Protein AF-A0A8C6WAW7-F1 (afdb_monomer_lite)

Secondary structure (DSSP, 8-state):
----------SSS--------TTTSSSGGGG-HHHHHHHHHHHHHHHHHHHHTT-SHHHHSPP--

Sequence (65 aa):
MGKKKITKRSKIKYSVDIPLDKTMVNKDVFRDPALKCKARHEAKVKFEERYKMGKNKWFFQKLRF

pLDDT: mean 86.23, std 12.57, range [45.0, 95.5]

InterPro domains:
  IPR001141 Large ribosomal subunit protein eL27 [PF01777] (13-65)
  IPR001141 Large ribosomal subunit protein eL27 [PTHR10497] (13-65)
  IPR018262 Large ribosomal subunit protein eL27, conserved site [PS01107] (54-65)
  IPR038655 Large ribosomal subunit protein eL27 superfamily [G3DSA:2.30.30.770] (12-65)

Radius of gyration: 16.99 Å; chains: 1; bounding box: 50×32×32 Å

Structure (mmCIF, N/CA/C/O backbone):
data_AF-A0A8C6WAW7-F1
#
_entry.id   AF-A0A8C6WAW7-F1
#
loop_
_atom_site.group_PDB
_atom_site.id
_atom_site.type_symbol
_atom_site.label_atom_id
_atom_site.label_alt_id
_atom_site.label_comp_id
_atom_site.label_asym_id
_atom_site.label_entity_id
_atom_site.label_seq_id
_atom_site.pdbx_PDB_ins_code
_atom_site.Cartn_x
_atom_site.Cartn_y
_atom_site.Cartn_z
_atom_site.occupancy
_atom_site.B_iso_or_equiv
_atom_site.auth_seq_id
_atom_site.auth_comp_id
_atom_site.auth_asym_id
_atom_site.auth_atom_id
_atom_site.pdbx_PDB_model_num
ATOM 1 N N . MET A 1 1 ? -42.282 19.263 -12.379 1.00 45.00 1 MET A N 1
ATOM 2 C CA . MET A 1 1 ? -41.746 17.881 -12.421 1.00 45.00 1 MET A CA 1
ATOM 3 C C . MET A 1 1 ? -40.223 17.925 -12.299 1.00 45.00 1 MET A C 1
ATOM 5 O O . MET A 1 1 ? -39.540 18.198 -13.276 1.00 45.00 1 MET A O 1
ATOM 9 N N . GLY A 1 2 ? -39.688 17.792 -11.081 1.00 51.50 2 GLY A N 1
ATOM 10 C CA . GLY A 1 2 ? -38.260 17.999 -10.802 1.00 51.50 2 GLY A CA 1
ATOM 11 C C . GLY A 1 2 ? -37.408 16.767 -11.117 1.00 51.50 2 GLY A C 1
ATOM 12 O O . GLY A 1 2 ? -37.735 15.659 -10.695 1.00 51.50 2 GLY A O 1
ATOM 13 N N . LYS A 1 3 ? -36.298 16.957 -11.840 1.00 53.38 3 LYS A N 1
ATOM 14 C CA . LYS A 1 3 ? -35.310 15.903 -12.116 1.00 53.38 3 LYS A CA 1
ATOM 15 C C . LYS A 1 3 ? -34.707 15.409 -10.792 1.00 53.38 3 LYS A C 1
ATOM 17 O O . LYS A 1 3 ? -33.984 16.150 -10.127 1.00 53.38 3 LYS A O 1
ATOM 22 N N . LYS A 1 4 ? -34.980 14.156 -10.408 1.00 60.25 4 LYS A N 1
ATOM 23 C CA . LYS A 1 4 ? -34.301 13.491 -9.283 1.00 60.25 4 LYS A CA 1
ATOM 24 C C . LYS A 1 4 ? -32.805 13.393 -9.606 1.00 60.25 4 LYS A C 1
ATOM 26 O O . LYS A 1 4 ? -32.416 12.658 -10.510 1.00 60.25 4 LYS A O 1
ATOM 31 N N . LYS A 1 5 ? -31.963 14.126 -8.866 1.00 56.81 5 LYS A N 1
ATOM 32 C CA . LYS A 1 5 ? -30.507 13.917 -8.859 1.00 56.81 5 LYS A CA 1
ATOM 33 C C . LYS A 1 5 ? -30.245 12.504 -8.341 1.00 56.81 5 LYS A C 1
ATOM 35 O O . LYS A 1 5 ? -30.401 12.238 -7.153 1.00 56.81 5 LYS A O 1
ATOM 40 N N . ILE A 1 6 ? -29.863 11.598 -9.235 1.00 60.41 6 ILE A N 1
ATOM 41 C CA . ILE A 1 6 ? -29.361 10.275 -8.870 1.00 60.41 6 ILE A CA 1
ATOM 42 C C . ILE A 1 6 ? -27.996 10.505 -8.217 1.00 60.41 6 ILE A C 1
ATOM 44 O O . ILE A 1 6 ? -26.987 10.693 -8.896 1.00 60.41 6 ILE A O 1
ATOM 48 N N . THR A 1 7 ? -27.959 10.568 -6.889 1.00 63.84 7 THR A N 1
ATOM 49 C CA . THR A 1 7 ? -26.700 10.557 -6.149 1.00 63.84 7 THR A CA 1
ATOM 50 C C . THR A 1 7 ? -26.080 9.173 -6.333 1.00 63.84 7 THR A C 1
ATOM 52 O O . THR A 1 7 ? -26.681 8.158 -5.975 1.00 63.84 7 THR A O 1
ATOM 55 N N . LYS A 1 8 ? -24.897 9.103 -6.960 1.00 64.69 8 LYS A N 1
ATOM 56 C CA . LYS A 1 8 ? -24.136 7.851 -7.090 1.00 64.69 8 LYS A CA 1
ATOM 57 C C . LYS A 1 8 ? -23.887 7.303 -5.682 1.00 64.69 8 LYS A C 1
ATOM 59 O O . LYS A 1 8 ? -23.063 7.841 -4.950 1.00 64.69 8 LYS A O 1
ATOM 64 N N . ARG A 1 9 ? -24.620 6.258 -5.287 1.00 60.94 9 ARG A N 1
ATOM 65 C CA . ARG A 1 9 ? -24.399 5.557 -4.018 1.00 60.94 9 ARG A CA 1
ATOM 66 C C . ARG A 1 9 ? -23.058 4.827 -4.109 1.00 60.94 9 ARG A C 1
ATOM 68 O O . ARG A 1 9 ? -22.903 3.920 -4.923 1.00 60.94 9 ARG A O 1
ATOM 75 N N . SER A 1 10 ? -22.083 5.234 -3.305 1.00 64.62 10 SER A N 1
ATOM 76 C CA . SER A 1 10 ? -20.820 4.514 -3.135 1.00 64.62 10 SER A CA 1
ATOM 77 C C . SER A 1 10 ? -21.074 3.190 -2.408 1.00 64.62 10 SER A C 1
ATOM 79 O O . SER A 1 10 ? -21.818 3.136 -1.431 1.00 64.62 10 SER A O 1
ATOM 81 N N . LYS A 1 11 ? -20.469 2.101 -2.902 1.00 83.06 11 LYS A N 1
ATOM 82 C CA . LYS A 1 11 ? -20.698 0.738 -2.383 1.00 83.06 11 LYS A CA 1
ATOM 83 C C . LYS A 1 11 ? -20.225 0.566 -0.930 1.00 83.06 11 LYS A C 1
ATOM 85 O O . LYS A 1 11 ? -20.774 -0.254 -0.207 1.00 83.06 11 LYS A O 1
ATOM 90 N N . ILE A 1 12 ? -19.230 1.349 -0.503 1.00 84.62 12 ILE A N 1
ATOM 91 C CA . ILE A 1 12 ? -18.655 1.366 0.851 1.00 84.62 12 ILE A CA 1
ATOM 92 C C . ILE A 1 12 ? -18.587 2.829 1.317 1.00 84.62 12 ILE A C 1
ATOM 94 O O . ILE A 1 12 ? -18.266 3.710 0.520 1.00 84.62 12 ILE A O 1
ATOM 98 N N . LYS A 1 13 ? -18.896 3.094 2.597 1.00 84.81 13 LYS A N 1
ATOM 99 C CA . LYS A 1 13 ? -18.909 4.459 3.167 1.00 84.81 13 LYS A CA 1
ATOM 100 C C . LYS A 1 13 ? -17.510 5.059 3.373 1.00 84.81 13 LYS A C 1
ATOM 102 O O . LYS A 1 13 ? -17.385 6.274 3.444 1.00 84.81 13 LYS A O 1
ATOM 107 N N . TYR A 1 14 ? -16.478 4.225 3.491 1.00 87.38 14 TYR A N 1
ATOM 108 C CA . TYR A 1 14 ? -15.101 4.649 3.749 1.00 87.38 14 TYR A CA 1
ATOM 109 C C . TYR A 1 14 ? -14.314 4.832 2.449 1.00 87.38 14 TYR A C 1
ATOM 111 O O . TYR A 1 14 ? -14.379 3.986 1.557 1.00 87.38 14 TYR A O 1
ATOM 119 N N . SER A 1 15 ? -13.529 5.906 2.375 1.00 85.75 15 SER A N 1
ATOM 120 C CA . SER A 1 15 ? -12.521 6.134 1.340 1.00 85.75 15 SER A CA 1
ATOM 121 C C . SER A 1 15 ? -11.113 6.034 1.933 1.00 85.75 15 SER A C 1
ATOM 123 O O . SER A 1 15 ? -10.887 6.283 3.121 1.00 85.75 15 SER A O 1
ATOM 125 N N . VAL A 1 16 ? -10.155 5.636 1.100 1.00 88.12 16 VAL A N 1
ATOM 126 C CA . VAL A 1 16 ? -8.742 5.531 1.466 1.00 88.12 16 VAL A CA 1
ATOM 127 C C . VAL A 1 16 ? -7.952 6.387 0.487 1.00 88.12 16 VAL A C 1
ATOM 129 O O . VAL A 1 16 ? -7.865 6.062 -0.692 1.00 88.12 16 VAL A O 1
ATOM 132 N N . ASP A 1 17 ? -7.421 7.504 0.980 1.00 85.75 17 ASP A N 1
ATOM 133 C CA . ASP A 1 17 ? -6.654 8.451 0.174 1.00 85.75 17 ASP A CA 1
ATOM 134 C C . ASP A 1 17 ? -5.169 8.065 0.213 1.00 85.75 17 ASP A C 1
ATOM 136 O O . ASP A 1 17 ? -4.454 8.352 1.177 1.00 85.75 17 ASP A O 1
ATOM 140 N N . ILE A 1 18 ? -4.724 7.296 -0.779 1.00 89.00 18 ILE A N 1
ATOM 141 C CA . ILE A 1 18 ? -3.327 6.876 -0.910 1.00 89.00 18 ILE A CA 1
ATOM 142 C C . ILE A 1 18 ? -2.816 7.389 -2.249 1.00 89.00 18 ILE A C 1
ATOM 144 O O . ILE A 1 18 ? -3.370 7.007 -3.283 1.00 89.00 18 ILE A O 1
ATOM 148 N N . PRO A 1 19 ? -1.767 8.228 -2.251 1.00 87.81 19 PRO A N 1
ATOM 149 C CA . PRO A 1 19 ? -1.125 8.634 -3.485 1.00 87.81 19 PRO A CA 1
ATOM 150 C C . PRO A 1 19 ? -0.369 7.428 -4.046 1.00 87.81 19 PRO A C 1
ATOM 152 O O . PRO A 1 19 ? 0.679 7.040 -3.532 1.00 87.81 19 PRO A O 1
ATOM 155 N N . LEU A 1 20 ? -0.946 6.810 -5.072 1.00 89.12 20 LEU A N 1
ATOM 156 C CA . LEU A 1 20 ? -0.289 5.797 -5.891 1.00 89.12 20 LEU A CA 1
ATOM 157 C C . LEU A 1 20 ? 0.203 6.465 -7.171 1.00 89.12 20 LEU A C 1
ATOM 159 O O . LEU A 1 20 ? -0.554 7.226 -7.788 1.00 89.12 20 LEU A O 1
ATOM 163 N N . ASP A 1 21 ? 1.438 6.174 -7.577 1.00 89.38 21 ASP A N 1
ATOM 164 C CA . ASP A 1 21 ? 1.928 6.636 -8.865 1.00 89.38 21 ASP A CA 1
ATOM 165 C C . ASP A 1 21 ? 1.175 5.905 -9.981 1.00 89.38 21 ASP A C 1
ATOM 167 O O . ASP A 1 21 ? 1.236 4.684 -10.139 1.00 89.38 21 ASP A O 1
ATOM 171 N N . LYS A 1 22 ? 0.420 6.675 -10.765 1.00 87.56 22 LYS A N 1
ATOM 172 C CA . LYS A 1 22 ? -0.390 6.157 -11.872 1.00 87.56 22 LYS A CA 1
ATOM 173 C C . LYS A 1 22 ? 0.468 5.682 -13.037 1.00 87.56 22 LYS A C 1
ATOM 175 O O . LYS A 1 22 ? -0.037 4.947 -13.879 1.00 87.56 22 LYS A O 1
ATOM 180 N N . THR A 1 23 ? 1.723 6.117 -13.116 1.00 87.19 23 THR A N 1
ATOM 181 C CA . THR A 1 23 ? 2.650 5.665 -14.157 1.00 87.19 23 THR A CA 1
ATOM 182 C C . THR A 1 23 ? 3.106 4.236 -13.888 1.00 87.19 23 THR A C 1
ATOM 184 O O . THR A 1 23 ? 3.191 3.435 -14.817 1.00 87.19 23 THR A O 1
ATOM 187 N N . MET A 1 24 ? 3.305 3.895 -12.615 1.00 84.19 24 MET A N 1
ATOM 188 C CA . MET A 1 24 ? 3.776 2.586 -12.181 1.00 84.19 24 MET A CA 1
ATOM 189 C C . MET A 1 24 ? 2.635 1.610 -11.871 1.00 84.19 24 MET A C 1
ATOM 191 O O . MET A 1 24 ? 2.738 0.425 -12.183 1.00 84.19 24 MET A O 1
ATOM 195 N N . VAL A 1 25 ? 1.518 2.090 -11.316 1.00 89.06 25 VAL A N 1
ATOM 196 C CA . VAL A 1 25 ? 0.303 1.300 -11.060 1.00 89.06 25 VAL A CA 1
ATOM 197 C C . VAL A 1 25 ? -0.728 1.590 -12.156 1.00 89.06 25 VAL A C 1
ATOM 199 O O . VAL A 1 25 ? -1.710 2.307 -11.959 1.00 89.06 25 VAL A O 1
ATOM 202 N N . ASN A 1 26 ? -0.487 1.026 -13.339 1.00 91.75 26 ASN A N 1
ATOM 203 C CA . ASN A 1 26 ? -1.341 1.172 -14.520 1.00 91.75 26 ASN A CA 1
ATOM 204 C C . ASN A 1 26 ? -1.903 -0.181 -15.014 1.00 91.75 26 ASN A C 1
ATOM 206 O O . ASN A 1 26 ? -1.646 -1.237 -14.433 1.00 91.75 26 ASN A O 1
ATOM 210 N N . LYS A 1 27 ? -2.707 -0.152 -16.087 1.00 91.25 27 LYS A N 1
ATOM 211 C CA . LYS A 1 27 ? -3.294 -1.361 -16.701 1.00 91.25 27 LYS A CA 1
ATOM 212 C C . LYS A 1 27 ? -2.311 -2.122 -17.600 1.00 91.25 27 LYS A C 1
ATOM 214 O O . LYS A 1 27 ? -2.467 -3.322 -17.796 1.00 91.25 27 LYS A O 1
ATOM 219 N N . ASP A 1 28 ? -1.304 -1.455 -18.137 1.00 89.19 28 ASP A N 1
ATOM 220 C CA . ASP A 1 28 ? -0.321 -2.042 -19.052 1.00 89.19 28 ASP A CA 1
ATOM 221 C C . ASP A 1 28 ? 0.701 -2.922 -18.317 1.00 89.19 28 ASP A C 1
ATOM 223 O O . ASP A 1 28 ? 1.265 -3.853 -18.887 1.00 89.19 28 ASP A O 1
ATOM 227 N N . VAL A 1 29 ? 0.841 -2.724 -17.006 1.00 91.44 29 VAL A N 1
ATOM 228 C CA . VAL A 1 29 ? 1.645 -3.533 -16.082 1.00 91.44 29 VAL A CA 1
ATOM 229 C C . VAL A 1 29 ? 1.271 -5.021 -16.105 1.00 91.44 29 VAL A C 1
ATOM 231 O O . VAL A 1 29 ? 2.097 -5.868 -15.775 1.00 91.44 29 VAL A O 1
ATOM 234 N N . PHE A 1 30 ? 0.049 -5.382 -16.512 1.00 89.12 30 PHE A N 1
ATOM 235 C CA . PHE A 1 30 ? -0.359 -6.788 -16.619 1.00 89.12 30 PHE A CA 1
ATOM 236 C C . PHE A 1 30 ? 0.277 -7.530 -17.803 1.00 89.12 30 PHE A C 1
ATOM 238 O O . PHE A 1 30 ? 0.173 -8.755 -17.854 1.00 89.12 30 PHE A O 1
ATOM 245 N N . ARG A 1 31 ? 0.921 -6.819 -18.738 1.00 91.69 31 ARG A N 1
ATOM 246 C CA . ARG A 1 31 ? 1.589 -7.418 -19.903 1.00 91.69 31 ARG A CA 1
ATOM 247 C C . ARG A 1 31 ? 2.907 -8.097 -19.545 1.00 91.69 31 ARG A C 1
ATOM 249 O O . ARG A 1 31 ? 3.245 -9.092 -20.173 1.00 91.69 31 ARG A O 1
ATOM 256 N N . ASP A 1 32 ? 3.612 -7.589 -18.535 1.00 92.75 32 ASP A N 1
ATOM 257 C CA . ASP A 1 32 ? 4.932 -8.078 -18.138 1.00 92.75 32 ASP A CA 1
ATOM 258 C C . ASP A 1 32 ? 4.963 -8.415 -16.630 1.00 92.75 32 ASP A C 1
ATOM 260 O O . ASP A 1 32 ? 4.662 -7.559 -15.785 1.00 92.75 32 ASP A O 1
ATOM 264 N N . PRO A 1 33 ? 5.342 -9.649 -16.245 1.00 93.31 33 PRO A N 1
ATOM 265 C CA . PRO A 1 33 ? 5.433 -10.041 -14.841 1.00 93.31 33 PRO A CA 1
ATOM 266 C C . PRO A 1 33 ? 6.435 -9.205 -14.023 1.00 93.31 33 PRO A C 1
ATOM 268 O O . PRO A 1 33 ? 6.200 -8.984 -12.829 1.00 93.31 33 PRO A O 1
ATOM 271 N N . ALA A 1 34 ? 7.516 -8.707 -14.626 1.00 93.38 34 ALA A N 1
ATOM 272 C CA . ALA A 1 34 ? 8.494 -7.847 -13.966 1.00 93.38 34 ALA A CA 1
ATOM 273 C C . ALA A 1 34 ? 7.891 -6.477 -13.627 1.00 93.38 34 ALA A C 1
ATOM 275 O O . ALA A 1 34 ? 8.059 -5.991 -12.503 1.00 93.38 34 ALA A O 1
ATOM 276 N N . LEU A 1 35 ? 7.113 -5.888 -14.543 1.00 92.69 35 LEU A N 1
ATOM 277 C CA . LEU A 1 35 ? 6.367 -4.654 -14.271 1.00 92.69 35 LEU A CA 1
ATOM 278 C C . LEU A 1 35 ? 5.347 -4.879 -13.150 1.00 92.69 35 LEU A C 1
ATOM 280 O O . LEU A 1 35 ? 5.266 -4.081 -12.214 1.00 92.69 35 LEU A O 1
ATOM 284 N N . LYS A 1 36 ? 4.628 -6.010 -13.171 1.00 94.00 36 LYS A N 1
ATOM 285 C CA . LYS A 1 36 ? 3.683 -6.381 -12.103 1.00 94.00 36 LYS A CA 1
ATOM 286 C C . LYS A 1 36 ? 4.363 -6.560 -10.750 1.00 94.00 36 LYS A C 1
ATOM 288 O O . LYS A 1 36 ? 3.758 -6.292 -9.710 1.00 94.00 36 LYS A O 1
ATOM 293 N N . CYS A 1 37 ? 5.606 -7.033 -10.730 1.00 94.62 37 CYS A N 1
ATOM 294 C CA . CYS A 1 37 ? 6.394 -7.116 -9.506 1.00 94.62 37 CYS A CA 1
ATOM 295 C C . CYS A 1 37 ? 6.698 -5.718 -8.946 1.00 94.62 37 CYS A C 1
ATOM 297 O O . CYS A 1 37 ? 6.408 -5.461 -7.776 1.00 94.62 37 CYS A O 1
ATOM 299 N N . LYS A 1 38 ? 7.173 -4.797 -9.796 1.00 93.12 38 LYS A N 1
ATOM 300 C CA . LYS A 1 38 ? 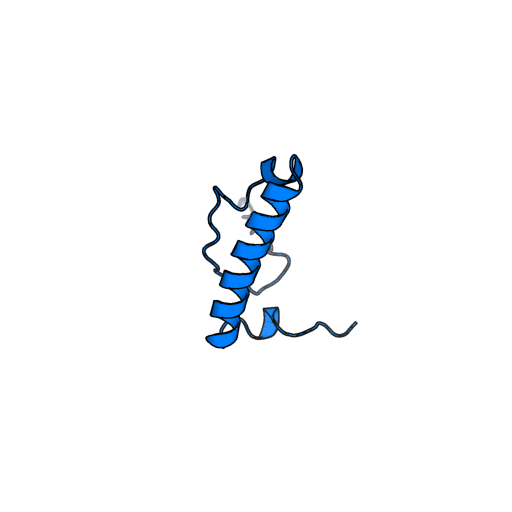7.482 -3.410 -9.413 1.00 93.12 38 LYS A CA 1
ATOM 301 C C . LYS A 1 38 ? 6.250 -2.665 -8.890 1.00 93.12 38 LYS A C 1
ATOM 303 O O . LYS A 1 38 ? 6.299 -2.119 -7.793 1.00 93.12 38 LYS A O 1
ATOM 308 N N . ALA A 1 39 ? 5.122 -2.747 -9.596 1.00 94.38 39 ALA A N 1
ATOM 309 C CA . ALA A 1 3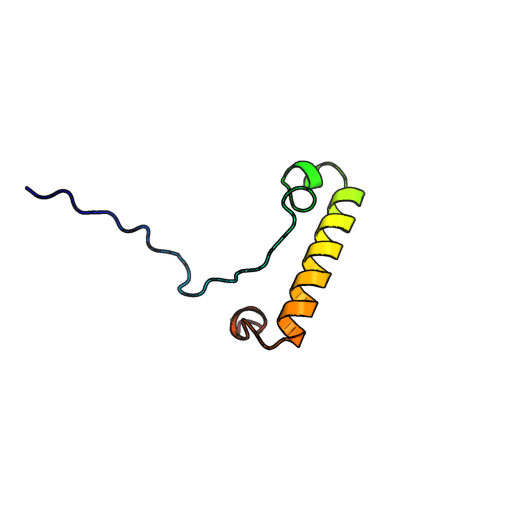9 ? 3.876 -2.099 -9.178 1.00 94.38 39 ALA A CA 1
ATOM 310 C C . ALA A 1 39 ? 3.343 -2.632 -7.835 1.00 94.38 39 ALA A C 1
ATOM 312 O O . ALA A 1 39 ? 2.861 -1.872 -6.996 1.00 94.38 39 ALA A O 1
ATOM 313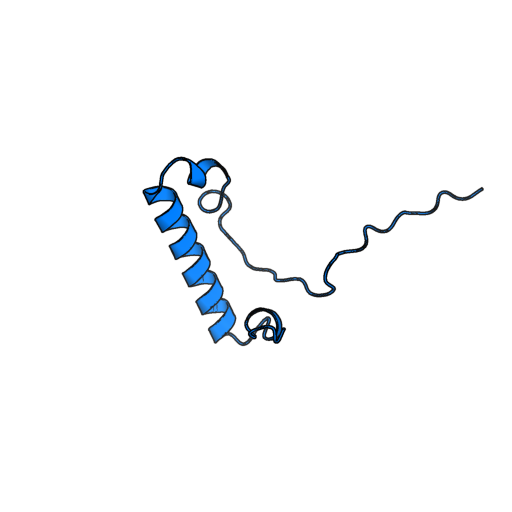 N N . ARG A 1 40 ? 3.454 -3.949 -7.590 1.00 94.75 40 ARG A N 1
ATOM 314 C CA . ARG A 1 40 ? 3.089 -4.538 -6.288 1.00 94.75 40 ARG A CA 1
ATOM 315 C C . ARG A 1 40 ? 4.010 -4.067 -5.170 1.00 94.75 40 ARG A C 1
ATOM 317 O O . ARG A 1 40 ? 3.528 -3.827 -4.066 1.00 94.75 40 ARG A O 1
ATOM 324 N N . HIS A 1 41 ? 5.311 -3.977 -5.440 1.00 94.69 41 HIS A N 1
ATOM 325 C CA . HIS A 1 41 ? 6.285 -3.518 -4.457 1.00 94.69 41 HIS A CA 1
ATOM 326 C C . HIS A 1 41 ? 6.006 -2.072 -4.042 1.00 94.69 41 HIS A C 1
ATOM 328 O O . HIS A 1 41 ? 5.915 -1.786 -2.852 1.00 94.69 41 HIS A O 1
ATOM 334 N N . GLU A 1 42 ? 5.770 -1.188 -5.006 1.00 93.94 42 GLU A N 1
ATOM 335 C CA . GLU A 1 42 ? 5.444 0.206 -4.721 1.00 93.94 42 GLU A CA 1
ATOM 336 C C . GLU A 1 42 ? 4.149 0.349 -3.909 1.00 93.94 42 GLU A C 1
ATOM 338 O O . GLU A 1 42 ? 4.130 1.025 -2.877 1.00 93.94 42 GLU A O 1
ATOM 343 N N . ALA A 1 43 ? 3.082 -0.350 -4.313 1.00 94.50 43 ALA A N 1
ATOM 344 C CA . ALA A 1 43 ? 1.831 -0.348 -3.561 1.00 94.50 43 ALA A CA 1
ATOM 345 C C . ALA A 1 43 ? 2.040 -0.852 -2.122 1.00 94.50 43 ALA A C 1
ATOM 347 O O . ALA A 1 43 ? 1.518 -0.261 -1.177 1.00 94.50 43 ALA A O 1
ATOM 348 N N . LYS A 1 44 ? 2.843 -1.911 -1.938 1.00 94.94 44 LYS A N 1
ATOM 349 C CA . LYS A 1 44 ? 3.180 -2.463 -0.619 1.00 94.94 44 LYS A CA 1
ATOM 350 C C . LYS A 1 44 ? 3.856 -1.420 0.272 1.00 94.94 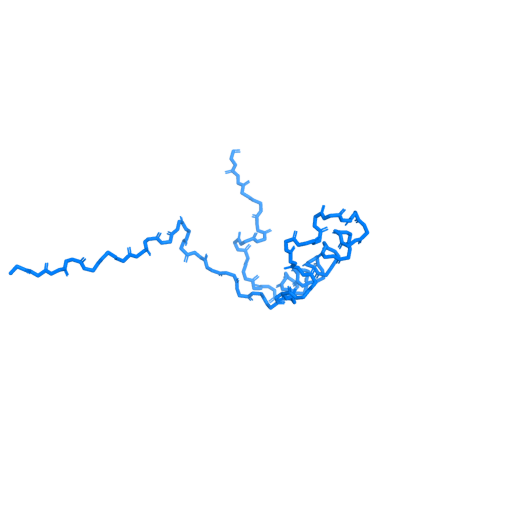44 LYS A C 1
ATOM 352 O O . LYS A 1 44 ? 3.405 -1.231 1.399 1.00 94.94 44 LYS A O 1
ATOM 357 N N . VAL A 1 45 ? 4.873 -0.721 -0.232 1.00 94.88 45 VAL A N 1
ATOM 358 C CA . VAL A 1 45 ? 5.588 0.317 0.531 1.00 94.88 45 VAL A CA 1
ATOM 359 C C . VAL A 1 45 ? 4.619 1.408 1.001 1.00 94.88 45 VAL A C 1
ATOM 361 O O . VAL A 1 45 ? 4.576 1.723 2.190 1.00 94.88 45 VAL A O 1
ATOM 364 N N . LYS A 1 46 ? 3.752 1.911 0.112 1.00 93.81 46 LYS A N 1
ATOM 365 C CA . LYS A 1 46 ? 2.757 2.943 0.463 1.00 93.81 46 LYS A CA 1
ATOM 366 C C . LYS A 1 46 ? 1.721 2.469 1.481 1.00 93.81 46 LYS A C 1
ATOM 368 O O . LYS A 1 46 ? 1.326 3.233 2.367 1.00 93.81 46 LYS A O 1
ATOM 373 N N . PHE A 1 47 ? 1.281 1.216 1.386 1.00 94.94 47 PHE A N 1
ATOM 374 C CA . PHE A 1 47 ? 0.373 0.634 2.372 1.00 94.94 47 PHE A CA 1
ATOM 375 C C . PHE A 1 47 ? 1.040 0.469 3.743 1.00 94.94 47 PHE A C 1
ATOM 377 O O . PHE A 1 47 ? 0.418 0.794 4.755 1.00 94.94 47 PHE A O 1
ATOM 384 N N . GLU A 1 48 ? 2.300 0.031 3.790 1.00 94.81 48 GLU A N 1
ATOM 385 C CA . GLU A 1 48 ? 3.057 -0.103 5.040 1.00 94.81 48 GLU A CA 1
ATOM 386 C C . GLU A 1 48 ? 3.307 1.249 5.719 1.00 94.81 48 GLU A C 1
ATOM 388 O O . GLU A 1 48 ? 3.129 1.360 6.934 1.00 94.81 48 GLU A O 1
ATOM 393 N N . GLU A 1 49 ? 3.656 2.290 4.956 1.00 93.88 49 GLU A N 1
ATOM 394 C CA . GLU A 1 49 ? 3.788 3.664 5.461 1.00 93.88 49 GLU A CA 1
ATOM 395 C C . GLU A 1 49 ? 2.487 4.126 6.136 1.00 93.88 49 GLU A C 1
ATOM 397 O O . GLU A 1 49 ? 2.484 4.547 7.296 1.00 93.88 49 GLU A O 1
ATOM 402 N N . ARG A 1 50 ? 1.346 3.974 5.451 1.00 93.81 50 ARG A N 1
ATOM 403 C CA . ARG A 1 50 ? 0.025 4.355 5.984 1.00 93.81 50 ARG A CA 1
ATOM 404 C C . ARG A 1 50 ? -0.390 3.553 7.210 1.00 93.81 50 ARG A C 1
ATOM 406 O O . ARG A 1 50 ? -0.993 4.124 8.122 1.00 93.81 50 ARG A O 1
ATOM 413 N N . TYR A 1 51 ? -0.078 2.261 7.225 1.00 93.81 51 TYR A N 1
ATOM 414 C CA . TYR A 1 51 ? -0.359 1.389 8.358 1.00 93.81 51 TYR A CA 1
ATOM 415 C C . TYR A 1 51 ? 0.420 1.830 9.601 1.00 93.81 51 TYR A C 1
ATOM 417 O O . TYR A 1 51 ? -0.176 2.004 10.665 1.00 93.81 51 TYR A O 1
ATOM 425 N N . LYS A 1 52 ? 1.722 2.116 9.454 1.00 94.38 52 LYS A N 1
ATOM 426 C CA . LYS A 1 52 ? 2.577 2.625 10.542 1.00 94.38 52 LYS A CA 1
ATOM 4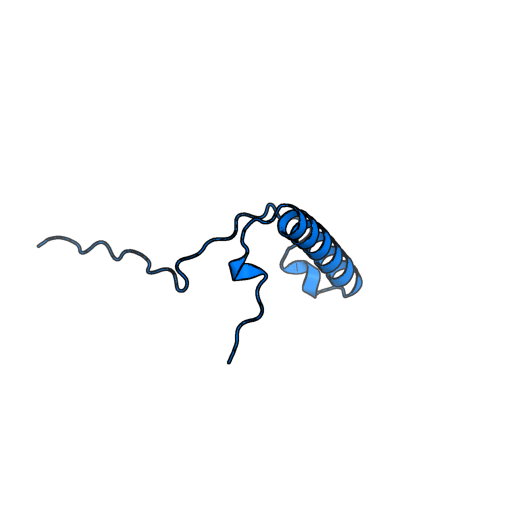27 C C . LYS A 1 52 ? 2.104 3.982 11.071 1.00 94.38 52 LYS A C 1
ATOM 429 O O . LYS A 1 52 ? 2.191 4.232 12.266 1.00 94.38 52 LYS A O 1
ATOM 434 N N . MET A 1 53 ? 1.530 4.828 10.212 1.00 93.00 53 MET A N 1
ATOM 435 C CA . MET A 1 53 ? 0.900 6.092 10.624 1.00 93.00 53 MET A CA 1
ATOM 436 C C . MET A 1 53 ? -0.429 5.914 11.386 1.00 93.00 53 MET A C 1
ATOM 438 O O . MET A 1 53 ? -1.014 6.903 11.825 1.00 93.00 53 MET A O 1
ATOM 442 N N . GLY A 1 54 ? -0.963 4.692 11.502 1.00 90.94 54 GLY A N 1
ATOM 443 C CA . GLY A 1 54 ? -2.205 4.407 12.228 1.00 90.94 54 GLY A CA 1
ATOM 444 C C . GLY A 1 54 ? -3.478 4.945 11.563 1.00 90.94 54 GLY A C 1
ATOM 445 O O . GLY A 1 54 ? -4.533 5.002 12.205 1.00 90.94 54 GLY A O 1
ATOM 446 N N . LYS A 1 55 ? -3.407 5.343 10.285 1.00 90.19 55 LYS A N 1
ATOM 447 C CA . LYS A 1 55 ? -4.549 5.850 9.509 1.00 90.19 55 LYS A CA 1
ATOM 448 C C . LYS A 1 55 ? -5.291 4.691 8.833 1.00 90.19 55 LYS A C 1
ATOM 450 O O . LYS A 1 55 ? -4.721 3.638 8.580 1.00 90.19 55 LYS A O 1
ATOM 455 N N . ASN A 1 56 ? -6.578 4.884 8.531 1.00 91.38 56 ASN A N 1
ATOM 456 C CA . ASN A 1 56 ? -7.405 3.906 7.805 1.00 91.38 56 ASN A CA 1
ATOM 457 C C . ASN A 1 56 ? -7.451 2.507 8.465 1.00 91.38 56 ASN A C 1
ATOM 459 O O . ASN A 1 56 ? -7.485 1.498 7.769 1.00 91.38 56 ASN A O 1
ATOM 463 N N . LYS A 1 57 ? -7.505 2.443 9.806 1.00 91.19 57 LYS A N 1
ATOM 464 C CA . LYS A 1 57 ? -7.475 1.188 10.592 1.00 91.19 57 LYS A CA 1
ATOM 465 C C . LYS A 1 57 ? -8.442 0.115 10.084 1.00 91.19 57 LYS A C 1
ATOM 467 O O . LYS A 1 57 ? -8.047 -1.032 9.939 1.00 91.19 57 LYS A O 1
ATOM 472 N N . TRP A 1 58 ? -9.677 0.506 9.762 1.00 90.88 58 TRP A N 1
ATOM 473 C CA . TRP A 1 58 ? -10.697 -0.406 9.232 1.00 90.88 58 TRP A CA 1
ATOM 474 C C . TRP A 1 58 ? -10.259 -1.107 7.937 1.00 90.88 58 TRP A C 1
ATOM 476 O O . TRP A 1 58 ? -10.535 -2.286 7.762 1.00 90.88 58 TRP A O 1
ATOM 486 N N . PHE A 1 59 ? -9.539 -0.407 7.054 1.00 93.12 59 PHE A N 1
ATOM 487 C CA . PHE A 1 59 ? -9.053 -0.966 5.789 1.00 93.12 59 PHE A CA 1
ATOM 488 C C . PHE A 1 59 ? -7.944 -2.008 5.994 1.00 93.12 59 PHE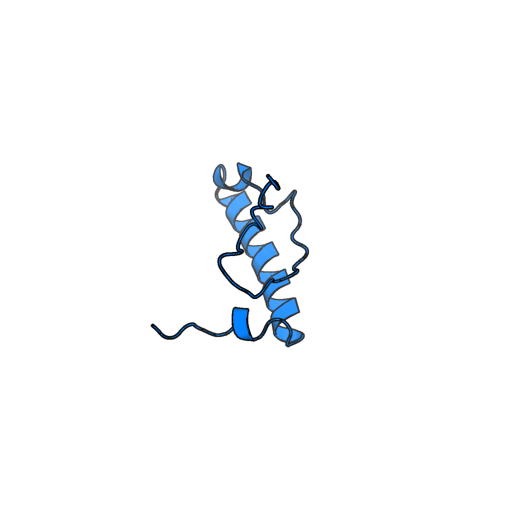 A C 1
ATOM 490 O O . PHE A 1 59 ? -7.865 -2.974 5.244 1.00 93.12 59 PHE A O 1
ATOM 497 N N . PHE A 1 60 ? -7.105 -1.829 7.018 1.00 93.19 60 PHE A N 1
ATOM 498 C CA . PHE A 1 60 ? -6.014 -2.753 7.346 1.00 93.19 60 PHE A CA 1
ATOM 499 C C . PHE A 1 60 ? -6.428 -3.877 8.307 1.00 93.19 60 PHE A C 1
ATOM 501 O O . PHE A 1 60 ? -5.626 -4.761 8.606 1.00 93.19 60 PHE A O 1
ATOM 508 N N . GLN A 1 61 ? -7.671 -3.871 8.791 1.00 93.69 61 GLN A N 1
ATOM 509 C CA . GLN A 1 61 ? -8.205 -4.939 9.623 1.00 93.69 61 GLN A CA 1
ATOM 510 C C . GLN A 1 61 ? -8.749 -6.076 8.752 1.00 93.69 61 GLN A C 1
ATOM 512 O O . GLN A 1 61 ? -9.490 -5.855 7.795 1.00 93.69 61 GLN A O 1
ATOM 517 N N . LYS A 1 62 ? -8.425 -7.322 9.113 1.00 95.50 62 LYS A N 1
ATOM 518 C CA . LYS A 1 62 ? -8.985 -8.505 8.450 1.00 95.50 62 LYS A CA 1
ATOM 519 C C . LYS A 1 62 ? -10.502 -8.568 8.680 1.00 95.50 62 LYS A C 1
ATOM 521 O O . LYS A 1 62 ? -10.955 -8.589 9.824 1.00 95.50 62 LYS A O 1
ATOM 526 N N . LEU A 1 63 ? -11.272 -8.638 7.594 1.00 93.69 63 LEU A N 1
ATOM 527 C CA . LEU A 1 63 ? -12.716 -8.882 7.638 1.00 93.69 63 LEU A CA 1
ATOM 528 C C . LEU A 1 63 ? -12.995 -10.295 8.171 1.00 93.69 63 LEU A C 1
ATOM 530 O O . LEU A 1 63 ? -12.329 -11.254 7.780 1.00 93.69 63 LEU A O 1
ATOM 534 N N . ARG A 1 64 ? -13.980 -10.410 9.064 1.00 93.19 64 ARG A N 1
ATOM 535 C CA . ARG A 1 64 ? -14.486 -11.684 9.584 1.00 93.19 64 ARG A CA 1
ATOM 536 C C . ARG A 1 64 ? -15.726 -12.058 8.779 1.00 93.19 64 ARG A C 1
ATOM 538 O O . ARG A 1 64 ? -16.717 -11.336 8.848 1.00 93.19 64 ARG A O 1
ATOM 545 N N . PHE A 1 65 ? -15.616 -13.120 7.996 1.00 90.94 65 PHE A N 1
ATOM 546 C CA . PHE A 1 65 ? -16.706 -13.751 7.260 1.00 90.94 65 PHE A CA 1
ATOM 547 C C . PHE A 1 65 ? -16.843 -15.196 7.728 1.00 90.94 65 PHE A C 1
ATOM 549 O O . PHE A 1 65 ? -15.828 -15.731 8.238 1.00 90.94 65 PHE A O 1
#

Foldseek 3Di:
DDDPDPDPDDPDPDDDDFDQDCVLQDPCCVVDVVSVVRSVVRVVVRVVVCVVVVPPVVVVDDDDD

Organism: Nannospalax galili (NCBI:txid1026970)